Protein AF-A0A6J4YVB4-F1 (afdb_monomer_lite)

Foldseek 3Di:
DDDPVRVVVVVVVVVVVVLVVVLVVVLVVLLVVLVPDPDVVVSVVVSVLVNQVSVCVVVVHPKGKDFDADPVRHTPDMHIPDDDDPPVVVVVVVCVCLVPNPVVVCSVPVDDDDDPDPVPDPD

Secondary structure (DSSP, 8-state):
---HHHHHHHHHHHHHHHHHHHHHHHHHHHHHHHHTSS-HHHHHHHHHHHHHHHHHHHHT-S--EEEEE-TTS-EEEEEESSS---HHHHHHHHHHHHHTSHHHHHHHHT-----S-GGG---

Structure (mmCIF, N/CA/C/O backbone):
data_AF-A0A6J4YVB4-F1
#
_entry.id   AF-A0A6J4YVB4-F1
#
loop_
_atom_site.group_PDB
_atom_site.id
_atom_site.type_symbol
_atom_site.label_atom_id
_atom_site.label_alt_id
_atom_site.label_comp_id
_atom_site.label_asym_id
_atom_site.label_entity_id
_atom_site.label_seq_id
_atom_site.pdbx_PDB_ins_code
_atom_site.Cartn_x
_atom_site.Cartn_y
_atom_site.Cartn_z
_atom_site.occupancy
_atom_site.B_iso_or_equiv
_atom_site.auth_seq_id
_atom_site.auth_comp_id
_atom_site.auth_asym_id
_atom_site.auth_atom_id
_atom_site.pdbx_PDB_model_num
ATOM 1 N N . MET A 1 1 ? -33.296 8.369 24.896 1.00 70.50 1 MET A N 1
ATOM 2 C CA . MET A 1 1 ? -31.949 7.995 25.385 1.00 70.50 1 MET A CA 1
ATOM 3 C C . MET A 1 1 ? -31.417 6.953 24.414 1.00 70.50 1 MET A C 1
ATOM 5 O O . MET A 1 1 ? -32.160 6.015 24.157 1.00 70.50 1 MET A O 1
ATOM 9 N N . LYS A 1 2 ? -30.247 7.157 23.787 1.00 72.25 2 LYS A N 1
ATOM 10 C CA . LYS A 1 2 ? -29.725 6.206 22.785 1.00 72.25 2 LYS A CA 1
ATOM 11 C C . LYS A 1 2 ? -29.530 4.827 23.417 1.00 72.25 2 LYS A C 1
ATOM 13 O O . LYS A 1 2 ? -29.112 4.743 24.574 1.00 72.25 2 LYS A O 1
ATOM 18 N N . SER A 1 3 ? -29.835 3.765 22.678 1.00 87.56 3 SER A N 1
ATOM 19 C CA . SER A 1 3 ? -29.624 2.398 23.161 1.0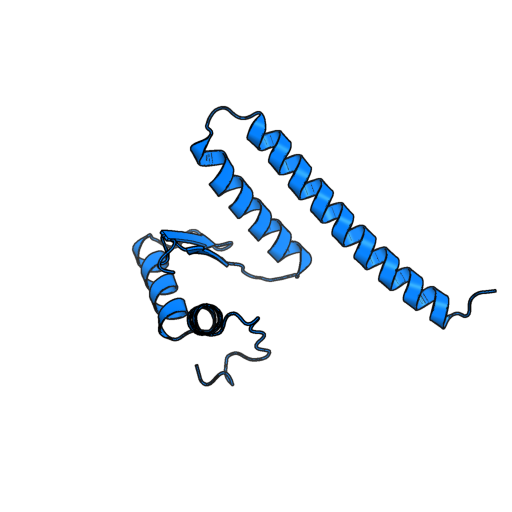0 87.56 3 SER A CA 1
ATOM 20 C C . SER A 1 3 ? -28.125 2.080 23.282 1.00 87.56 3 SER A C 1
ATOM 22 O O . SER A 1 3 ? -27.283 2.697 22.626 1.00 87.56 3 SER A O 1
ATOM 24 N N . SER A 1 4 ? -27.757 1.098 24.114 1.00 87.88 4 SER A N 1
ATOM 25 C CA . SER A 1 4 ? -26.352 0.673 24.262 1.00 87.88 4 SER A CA 1
ATOM 26 C C . SER A 1 4 ? -25.724 0.243 22.921 1.00 87.88 4 SER A C 1
ATOM 28 O O . SER A 1 4 ? -24.541 0.490 22.683 1.00 87.88 4 SER A O 1
ATOM 30 N N . GLY A 1 5 ? -26.524 -0.336 22.016 1.00 88.00 5 GLY A N 1
ATOM 31 C CA . GLY A 1 5 ? -26.101 -0.689 20.657 1.00 88.00 5 GLY A CA 1
ATOM 32 C C . GLY A 1 5 ? -25.831 0.534 19.777 1.00 88.00 5 GLY A C 1
ATOM 33 O O . GLY A 1 5 ? -24.780 0.611 19.143 1.00 88.00 5 GLY A O 1
ATOM 34 N N . GLU A 1 6 ? -26.719 1.531 19.799 1.00 90.12 6 GLU A N 1
ATOM 35 C CA . GLU A 1 6 ? -26.534 2.798 19.070 1.00 90.12 6 GLU A CA 1
ATOM 36 C C . GLU A 1 6 ? -25.296 3.565 19.545 1.00 90.12 6 GLU A C 1
ATOM 38 O O . GLU A 1 6 ? -24.555 4.117 18.734 1.00 90.12 6 GLU A O 1
ATOM 43 N N . LEU A 1 7 ? -25.040 3.571 20.856 1.00 91.06 7 LEU A N 1
ATOM 44 C CA . LEU A 1 7 ? -23.846 4.183 21.441 1.00 91.06 7 LEU A CA 1
ATOM 45 C C . LEU A 1 7 ? -22.561 3.487 20.976 1.00 91.06 7 LEU A C 1
ATOM 47 O O . LEU A 1 7 ? -21.592 4.164 20.639 1.00 91.06 7 LEU A O 1
ATOM 51 N N . LYS A 1 8 ? -22.544 2.149 20.909 1.00 91.88 8 LYS A N 1
ATOM 52 C CA . LYS A 1 8 ? -21.384 1.395 20.406 1.00 91.88 8 LYS A CA 1
ATOM 53 C C . LYS A 1 8 ? -21.103 1.687 18.934 1.00 91.88 8 LYS A C 1
ATOM 55 O O . LYS A 1 8 ? -19.951 1.939 18.590 1.00 91.88 8 LYS A O 1
ATOM 60 N N . HIS A 1 9 ? -22.129 1.687 18.085 1.00 91.00 9 HIS A N 1
ATOM 61 C CA . HIS A 1 9 ? -21.962 2.011 16.666 1.00 91.00 9 HIS A CA 1
ATOM 62 C C . HIS A 1 9 ? -21.436 3.429 16.461 1.00 91.00 9 HIS A C 1
ATOM 64 O O . HIS A 1 9 ? -20.505 3.630 15.682 1.00 91.00 9 HIS A O 1
ATOM 70 N N . GLU A 1 10 ? -21.974 4.391 17.209 1.00 92.81 10 GLU A N 1
ATOM 71 C CA . GLU A 1 10 ? -21.532 5.779 17.132 1.00 92.81 10 GLU A CA 1
ATOM 72 C C . GLU A 1 10 ? -20.078 5.946 17.591 1.00 92.81 10 GLU A C 1
ATOM 74 O O . GLU A 1 10 ? -19.300 6.633 16.934 1.00 92.81 10 GLU A O 1
ATOM 79 N N . ILE A 1 11 ? -19.668 5.266 18.666 1.00 94.69 11 ILE A N 1
ATOM 80 C CA . ILE A 1 11 ? -18.269 5.273 19.118 1.00 94.69 11 ILE A CA 1
ATOM 81 C C . ILE A 1 11 ? -17.345 4.689 18.044 1.00 94.69 11 ILE A C 1
ATOM 83 O O . ILE A 1 11 ? -16.277 5.247 17.798 1.00 94.69 11 ILE A O 1
ATOM 87 N N . THR A 1 12 ? -17.729 3.584 17.402 1.00 94.50 12 THR A N 1
ATOM 88 C CA . THR A 1 12 ? -16.930 2.983 16.325 1.00 94.50 12 THR A CA 1
ATOM 89 C C . THR A 1 12 ? -16.802 3.933 15.136 1.00 94.50 12 THR A C 1
ATOM 91 O O . THR A 1 12 ? -15.688 4.165 14.671 1.00 94.50 12 THR A O 1
ATOM 94 N N . ARG A 1 13 ? -17.907 4.552 14.702 1.00 94.56 13 ARG A N 1
ATOM 95 C CA . ARG A 1 13 ? -17.915 5.548 13.620 1.00 94.56 13 ARG A CA 1
ATOM 96 C C . ARG A 1 13 ? -16.994 6.726 13.936 1.00 94.56 13 ARG A C 1
ATOM 98 O O . ARG A 1 13 ? -16.111 7.044 13.144 1.00 94.56 13 ARG A O 1
ATOM 105 N N . LEU A 1 14 ? -17.141 7.319 15.122 1.00 95.31 14 LEU A N 1
ATOM 106 C CA . LEU A 1 14 ? -16.323 8.451 15.563 1.00 95.31 14 LEU A CA 1
ATOM 107 C C . LEU A 1 14 ? -14.839 8.089 15.678 1.00 95.31 14 LEU A C 1
ATOM 109 O O . LEU A 1 14 ? -13.981 8.917 15.380 1.00 95.31 14 LEU A O 1
ATOM 113 N N . LYS A 1 15 ? -14.508 6.857 16.087 1.00 92.81 15 LYS A N 1
ATOM 114 C CA . LYS A 1 15 ? -13.119 6.375 16.100 1.00 92.81 15 LYS A CA 1
ATOM 115 C C . LYS A 1 15 ? -12.535 6.300 14.691 1.00 92.81 15 LYS A C 1
ATOM 117 O O . LYS A 1 15 ? -11.418 6.770 14.495 1.00 92.81 15 LYS A O 1
ATOM 122 N N . SER A 1 16 ? -13.279 5.761 13.727 1.00 90.19 16 SER A N 1
ATOM 123 C CA . SER A 1 16 ? -12.848 5.701 12.326 1.00 90.19 16 SER A CA 1
ATOM 124 C C . SER A 1 16 ? -12.684 7.094 11.714 1.00 90.19 16 SER A C 1
ATOM 126 O O . SER A 1 16 ? -11.671 7.362 11.074 1.00 90.19 16 SER A O 1
ATOM 128 N N . GLU A 1 17 ? -13.625 8.009 11.963 1.00 93.44 17 GLU A N 1
ATOM 129 C CA . GLU A 1 17 ? -13.541 9.401 11.496 1.00 93.44 17 GLU A CA 1
ATOM 130 C C . GLU A 1 17 ? -12.352 10.138 12.114 1.00 93.44 17 GLU A C 1
ATOM 132 O O . GLU A 1 17 ? -11.592 10.801 11.409 1.00 93.44 17 GLU A O 1
ATOM 137 N N . LYS A 1 18 ? -12.136 9.973 13.425 1.00 94.12 18 LYS A N 1
ATOM 138 C CA . LYS A 1 18 ? -10.975 10.541 14.113 1.00 94.12 18 LYS A CA 1
ATOM 139 C C . LYS A 1 18 ? -9.668 10.005 13.532 1.00 94.12 18 LYS A C 1
ATOM 141 O O . LYS A 1 18 ? -8.761 10.798 13.297 1.00 94.12 18 LYS A O 1
ATOM 146 N N . ALA A 1 19 ? -9.574 8.698 13.287 1.00 90.25 19 ALA A N 1
ATOM 147 C CA . ALA A 1 19 ? -8.394 8.099 12.674 1.00 90.25 19 ALA A CA 1
ATOM 148 C C . ALA A 1 19 ? -8.135 8.704 11.285 1.00 90.25 19 ALA A C 1
ATOM 150 O O . ALA A 1 19 ? -7.027 9.161 11.020 1.00 90.25 19 ALA A O 1
ATOM 151 N N . ALA A 1 20 ? -9.161 8.816 10.437 1.00 86.81 20 ALA A N 1
ATOM 152 C CA . ALA A 1 20 ? -9.033 9.429 9.115 1.00 86.81 20 ALA A CA 1
ATOM 153 C C . ALA A 1 20 ? -8.560 10.896 9.182 1.00 86.81 20 ALA A C 1
ATOM 155 O O . ALA A 1 20 ? -7.647 11.284 8.453 1.00 86.81 20 ALA A O 1
ATOM 156 N N . LEU A 1 21 ? -9.115 11.697 10.099 1.00 92.12 21 LEU A N 1
ATOM 157 C CA . LEU A 1 21 ? -8.697 13.090 10.310 1.00 92.12 21 LEU A CA 1
ATOM 158 C C . LEU A 1 21 ? -7.251 13.199 10.812 1.00 92.12 21 LEU A C 1
ATOM 160 O O . LEU A 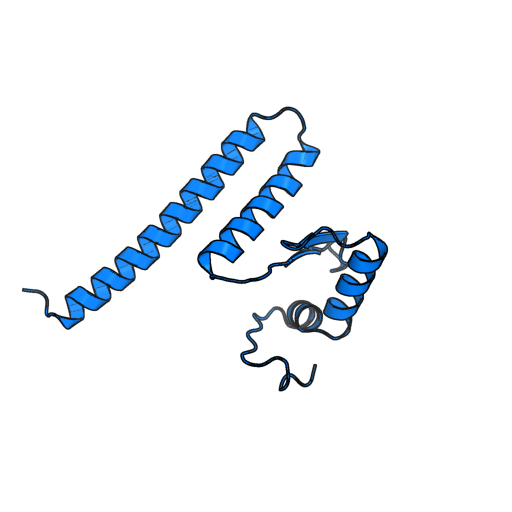1 21 ? -6.504 14.069 10.368 1.00 92.12 21 LEU A O 1
ATOM 164 N N . GLN A 1 22 ? -6.828 12.309 11.711 1.00 91.56 22 GLN A N 1
ATOM 165 C CA . GLN A 1 22 ? -5.445 12.272 12.196 1.00 91.56 22 GLN A CA 1
ATOM 166 C C . GLN A 1 22 ? -4.463 11.957 11.064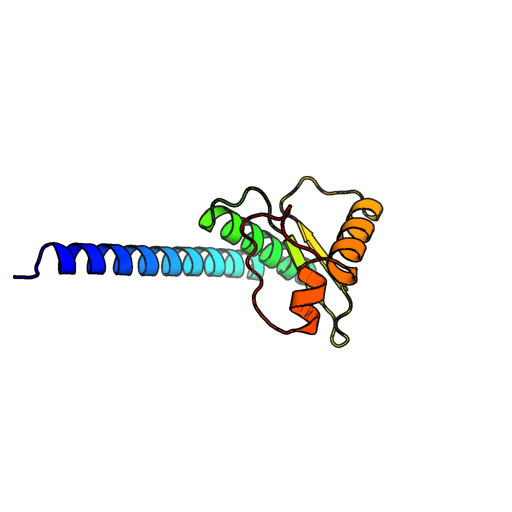 1.00 91.56 22 GLN A C 1
ATOM 168 O O . GLN A 1 22 ? -3.405 12.579 10.972 1.00 91.56 22 GLN A O 1
ATOM 173 N N . VAL A 1 23 ? -4.825 11.040 10.167 1.00 86.19 23 VAL A N 1
ATOM 174 C CA . VAL A 1 23 ? -4.033 10.725 8.971 1.00 86.19 23 VAL A CA 1
ATOM 175 C C . VAL A 1 23 ? -3.959 11.925 8.039 1.00 86.19 23 VAL A C 1
ATOM 177 O O . VAL A 1 23 ? -2.872 12.280 7.586 1.00 86.19 23 VAL A O 1
ATOM 180 N N . GLN A 1 24 ? -5.088 12.596 7.810 1.00 84.50 24 GLN A N 1
ATOM 181 C CA . GLN A 1 24 ? -5.135 13.804 6.994 1.00 84.50 24 GLN A CA 1
ATOM 182 C C . GLN A 1 24 ? -4.232 14.914 7.560 1.00 84.50 24 GLN A C 1
ATOM 184 O O . GLN A 1 24 ? -3.478 15.519 6.798 1.00 84.50 24 GLN A O 1
ATOM 189 N N . SER A 1 25 ? -4.247 15.140 8.882 1.00 89.19 25 SER A N 1
ATOM 190 C CA . SER A 1 25 ? -3.360 16.114 9.543 1.00 89.19 25 SER A CA 1
ATOM 191 C C . SER A 1 25 ? -1.891 15.763 9.327 1.00 89.19 25 SER A C 1
ATOM 193 O O . SER A 1 25 ? -1.121 16.603 8.869 1.00 89.19 25 SER A O 1
ATOM 195 N N . ARG A 1 26 ? -1.513 14.497 9.554 1.00 85.56 26 ARG A N 1
ATOM 196 C CA . ARG A 1 26 ? -0.132 14.026 9.359 1.00 85.56 26 ARG A CA 1
ATOM 197 C C . ARG A 1 26 ? 0.335 14.224 7.915 1.00 85.56 26 ARG A C 1
ATOM 199 O O . ARG A 1 26 ? 1.454 14.678 7.690 1.00 85.56 26 ARG A O 1
ATOM 206 N N . LEU A 1 27 ? -0.501 13.899 6.928 1.00 81.69 27 LEU A N 1
ATOM 207 C CA . LEU A 1 27 ? -0.172 14.095 5.511 1.00 81.69 27 LEU A CA 1
ATOM 208 C C . LEU A 1 27 ? 0.007 15.580 5.165 1.00 81.69 27 LEU A C 1
ATOM 210 O O . LEU A 1 27 ? 0.962 15.930 4.468 1.00 81.69 27 LEU A O 1
ATOM 214 N N . LEU A 1 28 ? -0.863 16.451 5.682 1.00 81.75 28 LEU A N 1
ATOM 215 C CA . LEU A 1 28 ? -0.772 17.895 5.471 1.00 81.75 28 LEU A CA 1
ATOM 216 C C . LEU A 1 28 ? 0.481 18.493 6.122 1.00 81.75 28 LEU A C 1
ATOM 218 O O . LEU A 1 28 ? 1.190 19.269 5.485 1.00 81.75 28 LEU A O 1
ATOM 222 N N . GLU A 1 29 ? 0.783 18.117 7.363 1.00 83.75 29 GLU A N 1
ATOM 223 C CA . GLU A 1 29 ? 1.994 18.544 8.074 1.00 83.75 29 GLU A CA 1
ATOM 224 C C . GLU A 1 29 ? 3.255 18.156 7.300 1.00 83.75 29 GLU A C 1
ATOM 226 O O . GLU A 1 29 ? 4.140 18.988 7.086 1.00 83.75 29 GLU A O 1
ATOM 231 N N . ASN A 1 30 ? 3.309 16.915 6.808 1.00 80.19 30 ASN A N 1
ATOM 232 C CA . ASN A 1 30 ? 4.402 16.456 5.962 1.00 80.19 30 ASN A CA 1
ATOM 233 C C . ASN A 1 30 ? 4.509 17.312 4.698 1.00 80.19 30 ASN A C 1
ATOM 235 O O . ASN A 1 30 ? 5.584 17.831 4.408 1.00 80.19 30 ASN A O 1
ATOM 239 N N . PHE A 1 31 ? 3.402 17.530 3.984 1.00 77.62 31 PHE A N 1
ATOM 240 C CA . PHE A 1 31 ? 3.371 18.387 2.798 1.00 77.62 31 PHE A CA 1
ATOM 241 C C . PHE A 1 31 ? 3.898 19.802 3.069 1.00 77.62 31 PHE A C 1
ATOM 243 O O . PHE A 1 31 ? 4.747 20.288 2.321 1.00 77.62 31 PHE A O 1
ATOM 250 N N . VAL A 1 32 ? 3.465 20.443 4.158 1.00 80.12 32 VAL A N 1
ATOM 251 C CA . VAL A 1 32 ? 3.933 21.783 4.549 1.00 80.12 32 VAL A CA 1
ATOM 252 C C . VAL A 1 32 ? 5.434 21.784 4.841 1.00 80.12 32 VAL A C 1
ATOM 254 O O . VAL A 1 32 ? 6.145 22.681 4.382 1.00 80.12 32 VAL A O 1
ATOM 257 N N . ASN A 1 33 ? 5.935 20.780 5.564 1.00 76.75 33 ASN A N 1
ATOM 258 C CA . ASN A 1 33 ? 7.364 20.643 5.850 1.00 76.75 33 ASN A CA 1
ATOM 259 C C . ASN A 1 33 ? 8.183 20.473 4.564 1.00 76.75 33 ASN A C 1
ATOM 261 O O . ASN A 1 33 ? 9.230 21.101 4.410 1.00 76.75 33 ASN A O 1
ATOM 265 N N . PHE A 1 34 ? 7.686 19.686 3.609 1.00 70.50 34 PHE A N 1
ATOM 266 C CA . PHE A 1 34 ? 8.368 19.479 2.337 1.00 70.50 34 PHE A CA 1
ATOM 267 C C . PHE A 1 34 ? 8.340 20.705 1.423 1.00 70.50 34 PHE A C 1
ATOM 269 O O . PHE A 1 34 ? 9.374 21.048 0.848 1.00 70.50 34 PHE A O 1
ATOM 276 N N . ALA A 1 35 ? 7.209 21.409 1.332 1.00 68.44 35 ALA A N 1
ATOM 277 C CA . ALA A 1 35 ? 7.078 22.635 0.541 1.00 68.44 35 ALA A CA 1
ATOM 278 C C . ALA A 1 35 ? 8.037 23.748 1.002 1.00 68.44 35 ALA A C 1
ATOM 280 O O . ALA A 1 35 ? 8.419 24.608 0.211 1.00 68.44 35 ALA A O 1
ATOM 281 N N . ARG A 1 36 ? 8.445 23.720 2.277 1.00 71.81 36 ARG A N 1
ATOM 282 C CA . ARG A 1 36 ? 9.411 24.656 2.870 1.00 71.81 36 ARG A CA 1
ATOM 283 C C . ARG A 1 36 ? 10.876 24.231 2.693 1.00 71.81 36 ARG A C 1
ATOM 285 O O . ARG A 1 36 ? 11.760 25.007 3.045 1.00 71.81 36 ARG A O 1
ATOM 292 N N . SER A 1 37 ? 11.154 23.035 2.165 1.00 66.38 37 SER A N 1
ATOM 293 C CA . SER A 1 37 ? 12.521 22.522 1.999 1.00 66.38 37 SER A CA 1
ATOM 294 C C . SER A 1 37 ? 13.139 22.897 0.635 1.00 66.38 37 SER A C 1
ATOM 296 O O . SER A 1 37 ? 12.455 22.843 -0.391 1.00 66.38 37 SER A O 1
ATOM 298 N N . PRO A 1 38 ? 14.431 23.273 0.574 1.00 57.84 38 PRO A N 1
ATOM 299 C CA . PRO A 1 38 ? 15.119 23.530 -0.689 1.00 57.84 38 PRO A CA 1
ATOM 300 C C . PRO A 1 38 ? 15.457 22.205 -1.399 1.00 57.84 38 PRO A C 1
ATOM 302 O O . PRO A 1 38 ? 16.339 21.469 -0.96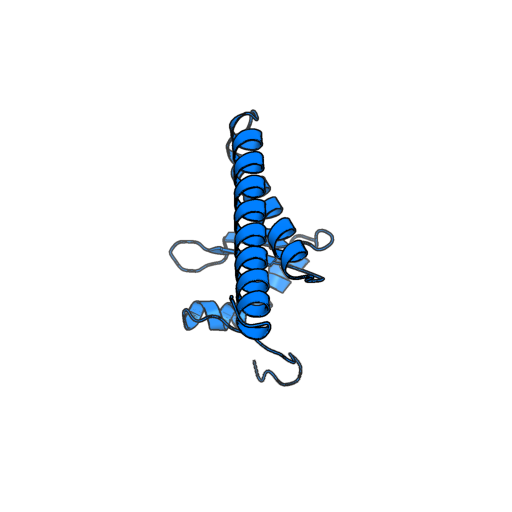8 1.00 57.84 38 PRO A O 1
ATOM 305 N N . GLY A 1 39 ? 14.741 21.895 -2.488 1.00 63.47 39 GLY A N 1
ATOM 306 C CA . GLY A 1 39 ? 14.981 20.715 -3.336 1.00 63.47 39 GLY A CA 1
ATOM 307 C C . GLY A 1 39 ? 13.693 20.054 -3.838 1.00 63.47 39 GLY A C 1
ATOM 308 O O . GLY A 1 39 ? 13.259 19.045 -3.294 1.00 63.47 39 GLY A O 1
ATOM 309 N N . LYS A 1 40 ? 13.081 20.613 -4.894 1.00 58.62 40 LYS A N 1
ATOM 310 C CA . LYS A 1 40 ? 11.746 20.220 -5.401 1.00 58.62 40 LYS A CA 1
ATOM 311 C C . LYS A 1 40 ? 11.629 18.753 -5.839 1.00 58.62 40 LYS A C 1
ATOM 313 O O . LYS A 1 40 ? 10.563 18.169 -5.693 1.00 58.62 40 LYS A O 1
ATOM 318 N N . GLU A 1 41 ? 12.705 18.158 -6.347 1.00 58.75 41 GLU A N 1
ATOM 319 C CA . GLU A 1 41 ? 12.689 16.792 -6.890 1.00 58.75 41 GLU A CA 1
ATOM 320 C C . GLU A 1 41 ? 12.687 15.719 -5.785 1.00 58.75 41 GLU A C 1
ATOM 322 O O . GLU A 1 41 ? 12.045 14.684 -5.919 1.00 58.75 41 GLU A O 1
ATOM 327 N N . GLN A 1 42 ? 13.290 16.005 -4.623 1.00 66.38 42 GLN A N 1
ATOM 328 C CA . GLN A 1 42 ? 13.299 15.079 -3.481 1.00 66.38 42 GLN A CA 1
ATOM 329 C C . GLN A 1 42 ? 12.014 15.138 -2.637 1.00 66.38 42 GLN A C 1
ATOM 331 O O . GLN A 1 42 ? 11.776 14.255 -1.813 1.00 66.38 42 GLN A O 1
ATOM 336 N N . VAL A 1 43 ? 11.179 16.167 -2.819 1.00 74.50 43 VAL A N 1
ATOM 337 C CA . VAL A 1 43 ? 9.939 16.356 -2.050 1.00 74.50 43 VAL A CA 1
ATOM 338 C C . VAL A 1 43 ? 8.925 15.251 -2.338 1.00 74.50 43 VAL A C 1
ATOM 340 O O . VAL A 1 43 ? 8.378 14.678 -1.397 1.00 74.50 43 VAL A O 1
ATOM 343 N N . LEU A 1 44 ? 8.692 14.922 -3.613 1.00 76.06 44 LEU A N 1
ATOM 344 C CA . LEU A 1 44 ? 7.693 13.922 -3.997 1.00 76.06 44 LEU A CA 1
ATOM 345 C C . LEU A 1 44 ? 8.064 12.531 -3.476 1.00 76.06 44 LEU A C 1
ATOM 347 O O . LEU A 1 44 ? 7.251 11.885 -2.821 1.00 76.06 44 LEU A O 1
ATOM 351 N N . THR A 1 45 ? 9.303 12.091 -3.697 1.00 77.62 45 THR A N 1
ATOM 352 C CA . THR A 1 45 ? 9.772 10.781 -3.229 1.00 77.62 45 THR A CA 1
ATOM 353 C C . THR A 1 45 ? 9.649 10.655 -1.712 1.00 77.62 45 THR A C 1
ATOM 355 O O . THR A 1 45 ? 9.131 9.656 -1.216 1.00 77.62 45 THR A O 1
ATOM 358 N N . ARG A 1 46 ? 10.039 11.691 -0.954 1.00 79.19 46 ARG A N 1
ATOM 359 C CA . ARG A 1 46 ? 9.918 11.680 0.512 1.00 79.19 46 ARG A CA 1
ATOM 360 C C . ARG A 1 46 ? 8.460 11.720 0.988 1.00 79.19 46 ARG A C 1
ATOM 362 O O . ARG A 1 46 ? 8.134 11.078 1.984 1.00 79.19 46 ARG A O 1
ATOM 369 N N . LEU A 1 47 ? 7.576 12.427 0.282 1.00 83.25 47 LEU A N 1
ATOM 370 C CA . LEU A 1 47 ? 6.134 12.424 0.554 1.00 83.25 47 LEU A CA 1
ATOM 371 C C . LEU A 1 47 ? 5.518 11.039 0.361 1.00 83.25 47 LEU A C 1
ATOM 373 O O . LEU A 1 47 ? 4.761 10.573 1.214 1.00 83.25 47 LEU A O 1
ATOM 377 N N . LEU A 1 48 ? 5.849 10.379 -0.745 1.00 86.25 48 LEU A N 1
ATOM 378 C CA . LEU A 1 48 ? 5.347 9.047 -1.064 1.00 86.25 48 LEU A CA 1
ATOM 379 C C . LEU A 1 48 ? 5.885 7.997 -0.084 1.00 86.25 48 LEU A C 1
ATOM 381 O O . LEU A 1 48 ? 5.107 7.190 0.422 1.00 86.25 48 LEU A O 1
ATOM 385 N N . GLN A 1 49 ? 7.171 8.079 0.273 1.00 86.38 49 GLN A N 1
ATOM 386 C CA . GLN A 1 49 ? 7.771 7.286 1.350 1.00 86.38 49 GLN A CA 1
ATOM 387 C C . GLN A 1 49 ? 6.989 7.458 2.653 1.00 86.38 49 GLN A C 1
ATOM 389 O O . GLN A 1 49 ? 6.553 6.477 3.256 1.00 86.38 49 GLN A O 1
ATOM 394 N N . LYS A 1 50 ? 6.739 8.706 3.067 1.00 86.62 50 LYS A N 1
ATOM 395 C CA . LYS A 1 50 ? 6.054 8.964 4.332 1.00 86.62 50 LYS A CA 1
ATOM 396 C C . LYS A 1 50 ? 4.599 8.504 4.322 1.00 86.62 50 LYS A C 1
ATOM 398 O O . LYS A 1 50 ? 4.093 8.018 5.330 1.00 86.62 50 LYS A O 1
ATOM 403 N N . THR A 1 51 ? 3.935 8.634 3.179 1.00 87.88 51 THR A N 1
ATOM 404 C CA . THR A 1 51 ? 2.572 8.137 2.971 1.00 87.88 51 THR A CA 1
ATOM 405 C C . THR A 1 51 ? 2.518 6.619 3.119 1.00 87.88 51 THR A C 1
ATOM 407 O O . THR A 1 51 ? 1.625 6.104 3.793 1.00 87.88 51 THR A O 1
ATOM 410 N N . LEU A 1 52 ? 3.488 5.902 2.545 1.00 90.94 52 LEU A N 1
ATOM 411 C CA . LEU A 1 52 ? 3.586 4.451 2.669 1.00 90.94 52 LEU A CA 1
ATOM 412 C C . LEU A 1 52 ? 3.843 4.016 4.122 1.00 90.94 52 LEU A C 1
ATOM 414 O O . LEU A 1 52 ? 3.179 3.100 4.599 1.00 90.94 52 LEU A O 1
ATOM 418 N N . GLU A 1 53 ? 4.740 4.700 4.839 1.00 88.81 53 GLU A N 1
ATOM 419 C CA . GLU A 1 53 ? 5.006 4.445 6.265 1.00 88.81 53 GLU A CA 1
ATOM 420 C C . GLU A 1 53 ? 3.752 4.617 7.129 1.00 88.81 53 GLU A C 1
ATOM 422 O O . GLU A 1 53 ? 3.417 3.735 7.915 1.00 88.81 53 GLU A O 1
ATOM 427 N N . ILE A 1 54 ? 3.036 5.735 6.958 1.00 89.62 54 ILE A N 1
ATOM 428 C CA . ILE A 1 54 ? 1.792 6.007 7.690 1.00 89.62 54 ILE A CA 1
ATOM 429 C C . ILE A 1 54 ? 0.738 4.948 7.358 1.00 89.62 54 ILE A C 1
ATOM 431 O O . ILE A 1 54 ? 0.041 4.474 8.249 1.00 89.62 54 ILE A O 1
ATOM 435 N N . SER A 1 55 ? 0.624 4.559 6.086 1.00 89.94 55 SER A N 1
ATOM 436 C CA . SER A 1 55 ? -0.338 3.539 5.660 1.00 89.94 55 SER A CA 1
ATOM 437 C C . SER A 1 55 ? -0.053 2.195 6.329 1.00 89.94 55 SER A C 1
ATOM 439 O O . SER A 1 55 ? -0.975 1.588 6.862 1.00 89.94 55 SER A O 1
ATOM 441 N N . ALA A 1 56 ? 1.215 1.773 6.365 1.00 90.56 56 ALA A N 1
ATOM 442 C CA . ALA A 1 56 ? 1.622 0.536 7.025 1.00 90.56 56 ALA A CA 1
ATOM 443 C C . ALA A 1 56 ? 1.296 0.559 8.528 1.00 90.56 56 ALA A C 1
ATOM 445 O O . ALA A 1 56 ? 0.682 -0.385 9.022 1.00 90.56 56 ALA A O 1
ATOM 446 N N . GLU A 1 57 ? 1.613 1.662 9.218 1.00 90.00 57 GLU A N 1
ATOM 447 C CA . GLU A 1 57 ? 1.324 1.875 10.646 1.00 90.00 57 GLU A CA 1
ATOM 448 C C . GLU A 1 57 ? -0.177 1.765 10.962 1.00 90.00 57 GLU A C 1
ATOM 450 O O . GLU A 1 57 ? -0.567 1.104 11.918 1.00 90.00 57 GLU A O 1
ATOM 455 N N . LEU A 1 58 ? -1.040 2.374 10.143 1.00 89.62 58 LEU A N 1
ATOM 456 C CA . LEU A 1 58 ? -2.495 2.341 10.350 1.00 89.62 58 LEU A CA 1
ATOM 457 C C . LEU A 1 58 ? -3.104 0.956 10.146 1.00 89.62 58 LEU A C 1
ATOM 459 O O . LEU A 1 58 ? -4.140 0.647 10.733 1.00 89.62 58 LEU A O 1
ATOM 463 N N . THR A 1 59 ? -2.502 0.162 9.263 1.00 89.44 59 THR A N 1
ATOM 464 C CA . THR A 1 59 ? -2.953 -1.197 8.949 1.00 89.44 59 THR A CA 1
ATOM 465 C C . THR A 1 59 ? -2.292 -2.267 9.810 1.00 89.44 59 THR A C 1
ATOM 467 O O . THR A 1 59 ? -2.635 -3.434 9.652 1.00 89.44 59 THR A O 1
ATOM 470 N N . ASP A 1 60 ? -1.350 -1.885 10.678 1.00 91.38 60 ASP A N 1
ATOM 471 C CA . ASP A 1 60 ? -0.481 -2.808 11.420 1.00 91.38 60 ASP A CA 1
ATOM 472 C C . ASP A 1 60 ? 0.247 -3.802 10.490 1.00 91.38 60 ASP A C 1
ATOM 474 O O . ASP A 1 60 ? 0.420 -4.982 10.785 1.00 91.38 60 ASP A O 1
ATOM 478 N N . ALA A 1 61 ? 0.620 -3.333 9.294 1.00 91.25 61 ALA A N 1
ATOM 479 C CA . ALA A 1 61 ? 1.254 -4.164 8.283 1.00 91.25 61 ALA A CA 1
ATOM 480 C C . ALA A 1 61 ? 2.767 -4.219 8.502 1.00 91.25 61 ALA A C 1
ATOM 482 O O . ALA A 1 61 ? 3.438 -3.186 8.510 1.00 91.25 61 ALA A O 1
ATOM 483 N N . ASP A 1 62 ? 3.323 -5.433 8.542 1.00 88.88 62 ASP A N 1
ATOM 484 C CA . ASP A 1 62 ? 4.770 -5.650 8.666 1.00 88.88 62 ASP A CA 1
ATOM 485 C C . ASP A 1 62 ? 5.572 -4.959 7.551 1.00 88.88 62 ASP A C 1
ATOM 487 O O . ASP A 1 62 ? 6.720 -4.546 7.739 1.00 88.88 62 ASP A O 1
ATOM 491 N N . LYS A 1 63 ? 5.012 -4.924 6.332 1.00 87.56 63 LYS A N 1
ATOM 492 C CA . LYS A 1 63 ? 5.692 -4.461 5.115 1.00 87.56 63 LYS A CA 1
ATOM 493 C C . LYS A 1 63 ? 4.708 -3.790 4.163 1.00 87.56 63 LYS A C 1
ATOM 495 O O . LYS A 1 63 ? 3.582 -4.245 3.999 1.00 87.56 63 LYS A O 1
ATOM 500 N N . GLY A 1 64 ? 5.190 -2.772 3.458 1.00 88.12 64 GLY A N 1
ATOM 501 C CA . GLY A 1 64 ? 4.473 -2.057 2.413 1.00 88.12 64 GLY A CA 1
ATOM 502 C C . GLY A 1 64 ? 5.343 -1.832 1.178 1.00 88.12 64 GLY A C 1
ATOM 503 O O . GLY A 1 64 ? 6.578 -1.810 1.246 1.00 88.12 64 GLY A O 1
ATOM 504 N N . SER A 1 65 ? 4.681 -1.666 0.038 1.00 88.50 65 SER A N 1
ATOM 505 C CA . SER A 1 65 ? 5.298 -1.293 -1.233 1.00 88.50 65 SER A CA 1
ATOM 506 C C . SER A 1 65 ? 4.402 -0.332 -2.002 1.00 88.50 65 SER A C 1
ATOM 508 O O . SER A 1 65 ? 3.191 -0.538 -2.051 1.00 88.50 65 SER A O 1
ATOM 510 N N . LEU A 1 66 ? 5.002 0.662 -2.646 1.00 89.19 66 LEU A N 1
ATOM 511 C CA . LEU A 1 66 ? 4.348 1.584 -3.565 1.00 89.19 66 LEU A CA 1
ATOM 512 C C . LEU A 1 66 ? 5.126 1.599 -4.882 1.00 89.19 66 LEU A C 1
ATOM 514 O O . LEU A 1 66 ? 6.346 1.727 -4.871 1.00 89.19 66 LEU A O 1
ATOM 518 N N . PHE A 1 67 ? 4.426 1.482 -6.007 1.00 87.31 67 PHE A N 1
ATOM 519 C CA . PHE A 1 67 ? 5.032 1.474 -7.339 1.00 87.31 67 PHE A CA 1
ATOM 520 C C . PHE A 1 67 ? 4.481 2.623 -8.172 1.00 87.31 67 PHE A C 1
ATOM 522 O O . PHE A 1 67 ? 3.273 2.866 -8.171 1.00 87.31 67 PHE A O 1
ATOM 529 N N . LEU A 1 68 ? 5.371 3.315 -8.877 1.00 85.25 68 LEU A N 1
ATOM 530 C CA . LEU A 1 68 ? 5.017 4.371 -9.812 1.00 85.25 68 LEU A CA 1
ATOM 531 C C . LEU A 1 68 ? 4.983 3.781 -11.219 1.00 85.25 68 LEU A C 1
ATOM 533 O O . LEU A 1 68 ? 5.876 3.025 -11.601 1.00 85.25 68 LEU A O 1
ATOM 537 N N . LEU A 1 69 ? 3.932 4.109 -11.964 1.00 84.56 69 LEU A N 1
ATOM 538 C CA . LEU A 1 69 ? 3.730 3.660 -13.337 1.00 84.56 69 LEU A CA 1
ATOM 539 C C . LEU A 1 69 ? 3.773 4.861 -14.286 1.00 84.56 69 LEU A C 1
ATOM 541 O O . LEU A 1 69 ? 3.292 5.940 -13.934 1.00 84.56 69 LEU A O 1
ATOM 545 N N . ASP A 1 70 ? 4.325 4.675 -15.484 1.00 82.62 70 ASP A N 1
ATOM 546 C CA . ASP A 1 70 ? 4.170 5.637 -16.577 1.00 82.62 70 ASP A CA 1
ATOM 547 C C . ASP A 1 70 ? 2.782 5.536 -17.238 1.00 82.62 70 ASP A C 1
ATOM 549 O O . ASP A 1 70 ? 1.938 4.711 -16.878 1.00 82.62 70 ASP A O 1
ATOM 553 N N . SER A 1 71 ? 2.546 6.374 -18.250 1.00 83.31 71 SER A N 1
ATOM 554 C CA . SER A 1 71 ? 1.303 6.377 -19.029 1.00 83.31 71 SER A CA 1
ATOM 555 C C . SER A 1 71 ? 1.033 5.071 -19.783 1.00 83.31 71 SER A C 1
ATOM 557 O O . SER A 1 71 ? -0.107 4.821 -20.161 1.00 83.31 71 SER A O 1
ATOM 559 N N . ASN A 1 72 ? 2.058 4.250 -20.011 1.00 83.56 72 ASN A N 1
ATOM 560 C CA . ASN A 1 72 ? 1.952 2.952 -20.674 1.00 83.56 72 ASN A CA 1
ATOM 561 C C . ASN A 1 72 ? 1.776 1.803 -19.661 1.00 83.56 72 ASN A C 1
ATOM 563 O O . ASN A 1 72 ? 1.694 0.639 -20.054 1.00 83.56 72 ASN A O 1
ATOM 567 N N . GLY A 1 73 ? 1.722 2.109 -18.359 1.00 77.38 73 GLY A N 1
ATOM 568 C CA . GLY A 1 73 ? 1.600 1.126 -17.287 1.00 77.38 73 GLY A CA 1
ATOM 569 C C . GLY A 1 73 ? 2.903 0.385 -16.971 1.00 77.38 73 GLY A C 1
ATOM 570 O O . GLY A 1 73 ? 2.852 -0.655 -16.303 1.00 77.38 73 GLY A O 1
ATOM 571 N N . ALA A 1 74 ? 4.051 0.873 -17.448 1.00 83.12 74 ALA A N 1
ATOM 572 C CA . ALA A 1 74 ? 5.367 0.348 -17.100 1.00 83.12 74 ALA A CA 1
ATOM 573 C C . ALA A 1 74 ? 5.830 0.920 -15.755 1.00 83.12 74 ALA A C 1
ATOM 575 O O . ALA A 1 74 ? 5.600 2.090 -15.460 1.00 83.12 74 ALA A O 1
ATOM 576 N N . VAL A 1 75 ? 6.484 0.096 -14.931 1.00 83.81 75 VAL A N 1
ATOM 577 C CA . VAL A 1 75 ? 6.991 0.531 -13.622 1.00 83.81 75 VAL A CA 1
ATOM 578 C C . VAL A 1 75 ? 8.208 1.425 -13.819 1.00 83.81 75 VAL A C 1
ATOM 580 O O . VAL A 1 75 ? 9.210 0.987 -14.381 1.00 83.81 75 VAL A O 1
ATOM 583 N N . THR A 1 76 ? 8.123 2.662 -13.341 1.00 81.88 76 THR A N 1
ATOM 584 C CA . THR A 1 76 ? 9.200 3.657 -13.427 1.00 81.88 76 THR A CA 1
ATOM 585 C C . THR A 1 76 ? 10.003 3.762 -12.140 1.00 81.88 76 THR A C 1
ATOM 587 O O . THR A 1 76 ? 11.190 4.072 -12.197 1.00 81.88 76 THR A O 1
ATOM 590 N N . ASP A 1 77 ? 9.383 3.483 -10.990 1.00 78.81 77 ASP A N 1
ATOM 591 C CA . ASP A 1 77 ? 10.040 3.515 -9.682 1.00 78.81 77 ASP A CA 1
ATOM 592 C C . ASP A 1 77 ? 9.272 2.671 -8.640 1.00 78.81 77 ASP A C 1
ATOM 594 O O . ASP A 1 77 ? 8.108 2.303 -8.834 1.00 78.81 77 ASP A O 1
ATOM 598 N N . GLY A 1 78 ? 9.925 2.349 -7.522 1.00 82.62 78 GLY A N 1
ATOM 599 C CA . GLY A 1 78 ? 9.373 1.556 -6.430 1.00 82.62 78 GLY A CA 1
ATOM 600 C C . GLY A 1 78 ? 9.919 1.964 -5.063 1.00 82.62 78 GLY A C 1
ATOM 601 O O . GLY A 1 78 ? 11.130 2.024 -4.850 1.00 82.62 78 GLY A O 1
ATOM 602 N N . ILE A 1 79 ? 9.003 2.171 -4.120 1.00 84.19 79 ILE A N 1
ATOM 603 C CA . ILE A 1 79 ? 9.257 2.541 -2.728 1.00 84.19 79 ILE A CA 1
ATOM 604 C C . ILE A 1 79 ? 8.843 1.374 -1.830 1.00 84.19 79 ILE A C 1
ATOM 606 O O . ILE A 1 79 ? 7.736 0.852 -1.956 1.00 84.19 79 ILE A O 1
ATOM 610 N N . LEU A 1 80 ? 9.719 0.946 -0.920 1.00 83.44 80 LEU A N 1
ATOM 611 C CA . LEU A 1 80 ? 9.510 -0.219 -0.056 1.00 83.44 80 LEU A CA 1
ATOM 612 C C . LEU A 1 80 ? 9.765 0.165 1.407 1.00 83.44 80 LEU A C 1
ATOM 614 O O . LEU A 1 80 ? 10.702 0.901 1.690 1.00 83.44 80 LEU A O 1
ATOM 618 N N . THR A 1 81 ? 8.986 -0.370 2.353 1.00 78.69 81 THR A N 1
ATOM 619 C CA . THR A 1 81 ? 9.213 -0.123 3.797 1.00 78.69 81 THR A CA 1
ATOM 620 C C . THR A 1 81 ? 10.283 -1.030 4.427 1.00 78.69 81 THR A C 1
ATOM 622 O O . THR A 1 81 ? 10.510 -0.976 5.632 1.00 78.69 81 THR A O 1
ATOM 625 N N . ARG A 1 82 ? 10.918 -1.910 3.640 1.00 69.00 82 ARG A N 1
ATOM 626 C CA . ARG A 1 82 ? 11.949 -2.869 4.089 1.00 69.00 82 ARG A CA 1
ATOM 627 C C . ARG A 1 82 ? 13.343 -2.241 3.953 1.00 69.00 82 ARG A C 1
ATOM 629 O O . ARG A 1 82 ? 13.488 -1.273 3.216 1.00 69.00 82 ARG A O 1
ATOM 636 N N . VAL A 1 83 ? 14.362 -2.850 4.575 1.00 59.91 83 VAL A N 1
ATOM 637 C CA . VAL A 1 83 ? 15.786 -2.553 4.293 1.00 59.91 83 VAL A CA 1
ATOM 638 C C . VAL A 1 83 ? 15.995 -2.481 2.784 1.00 59.91 83 VAL A C 1
ATOM 640 O O . VAL A 1 83 ? 15.536 -3.386 2.083 1.00 59.91 83 VAL A O 1
ATOM 643 N N . ASP A 1 84 ? 16.649 -1.412 2.324 1.00 61.12 84 ASP A N 1
ATOM 644 C CA . ASP A 1 84 ? 16.816 -1.109 0.906 1.00 61.12 84 ASP A CA 1
ATOM 645 C C . ASP A 1 84 ? 17.428 -2.317 0.176 1.00 61.12 84 ASP A C 1
ATOM 647 O O . ASP A 1 84 ? 18.603 -2.634 0.391 1.00 61.12 84 ASP A O 1
ATOM 651 N N . PRO A 1 85 ? 16.646 -3.043 -0.648 1.00 62.59 85 PRO A N 1
ATOM 652 C CA . PRO A 1 85 ? 17.203 -4.107 -1.462 1.00 62.59 85 PRO A CA 1
ATOM 653 C C . PRO A 1 85 ? 18.168 -3.485 -2.469 1.00 62.59 85 PRO A C 1
ATOM 655 O O . PRO A 1 85 ? 17.966 -2.346 -2.904 1.00 62.59 85 PRO A O 1
ATOM 658 N N . THR A 1 86 ? 19.195 -4.231 -2.881 1.00 73.94 86 THR A N 1
ATOM 659 C CA . THR A 1 86 ? 20.082 -3.748 -3.948 1.00 73.94 86 THR A CA 1
ATOM 660 C C . THR A 1 86 ? 19.256 -3.409 -5.200 1.00 73.94 86 THR A C 1
ATOM 662 O O . THR A 1 86 ? 18.168 -3.973 -5.385 1.00 73.94 86 THR A O 1
ATOM 665 N N . PRO A 1 87 ? 19.724 -2.512 -6.084 1.00 71.38 87 PRO A N 1
ATOM 666 C CA . PRO A 1 87 ? 19.003 -2.169 -7.312 1.00 71.38 87 PRO A CA 1
ATOM 667 C C . PRO A 1 87 ? 18.554 -3.401 -8.120 1.00 71.38 87 PRO A C 1
ATOM 669 O O . PRO A 1 87 ? 17.433 -3.449 -8.628 1.00 71.38 87 PRO A O 1
ATOM 672 N N . GLU A 1 88 ? 19.380 -4.448 -8.154 1.00 72.62 88 GLU A N 1
ATOM 673 C CA . GLU A 1 88 ? 19.096 -5.718 -8.829 1.00 72.62 88 GLU A CA 1
ATOM 674 C C . GLU A 1 88 ? 17.977 -6.501 -8.132 1.00 72.62 88 GLU A C 1
ATOM 676 O O . GLU A 1 88 ? 17.082 -7.042 -8.785 1.00 72.62 88 GLU A O 1
ATOM 681 N N . GLN A 1 89 ? 17.999 -6.555 -6.798 1.00 71.38 89 GLN A N 1
ATOM 682 C CA . GLN A 1 89 ? 16.944 -7.185 -6.007 1.00 71.38 89 GLN A CA 1
ATOM 683 C C . GLN A 1 89 ? 15.620 -6.431 -6.163 1.00 71.38 89 GLN A C 1
ATOM 685 O O . GLN A 1 89 ? 14.574 -7.061 -6.322 1.00 71.38 89 GLN A O 1
ATOM 690 N N . ARG A 1 90 ? 15.663 -5.094 -6.177 1.00 72.62 90 ARG A N 1
ATOM 691 C CA . ARG A 1 90 ? 14.495 -4.237 -6.401 1.00 72.62 90 ARG A CA 1
ATOM 692 C C . ARG A 1 90 ? 13.877 -4.512 -7.772 1.00 72.62 90 ARG A C 1
ATOM 694 O O . ARG A 1 90 ? 12.685 -4.797 -7.849 1.00 72.62 90 ARG A O 1
ATOM 701 N N . SER A 1 91 ? 14.690 -4.508 -8.829 1.00 74.06 91 SER A N 1
ATOM 702 C CA . SER A 1 91 ? 14.241 -4.792 -10.197 1.00 74.06 91 SER A CA 1
ATOM 703 C C . SER A 1 91 ? 13.637 -6.196 -10.326 1.00 74.06 91 SER A C 1
ATOM 705 O O . SER A 1 91 ? 12.563 -6.359 -10.903 1.00 74.06 91 SER A O 1
ATOM 707 N N . ARG A 1 92 ? 14.256 -7.209 -9.701 1.00 75.81 92 ARG A N 1
ATOM 708 C CA . ARG A 1 92 ? 13.736 -8.584 -9.701 1.00 75.81 92 ARG A CA 1
ATOM 709 C C . ARG A 1 92 ? 12.391 -8.706 -8.980 1.00 75.81 92 ARG A C 1
ATOM 711 O O . ARG A 1 92 ? 11.492 -9.352 -9.511 1.00 75.81 92 ARG A O 1
ATOM 718 N N . ILE A 1 93 ? 12.250 -8.099 -7.798 1.00 74.25 93 ILE A N 1
ATOM 719 C CA . ILE A 1 93 ? 10.988 -8.106 -7.039 1.00 74.25 93 ILE A CA 1
ATOM 720 C C . ILE A 1 93 ? 9.887 -7.431 -7.858 1.00 74.25 93 ILE A C 1
ATOM 722 O O . ILE A 1 93 ? 8.794 -7.982 -7.965 1.00 74.25 93 ILE A O 1
ATOM 726 N N . ILE A 1 94 ? 10.187 -6.279 -8.468 1.00 77.69 94 ILE A N 1
ATOM 727 C CA . ILE A 1 94 ? 9.252 -5.545 -9.328 1.00 77.69 94 ILE A CA 1
ATOM 728 C C . ILE A 1 94 ? 8.810 -6.413 -10.510 1.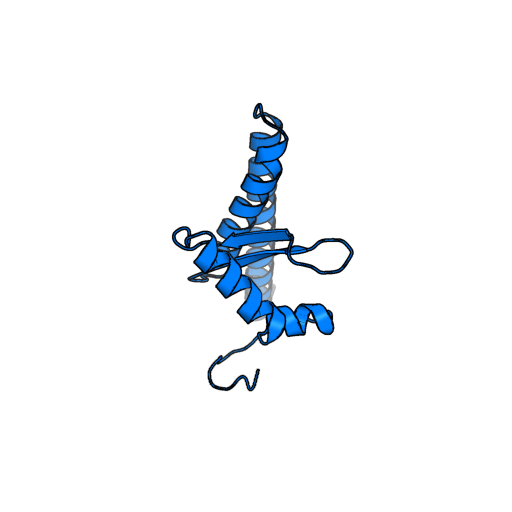00 77.69 94 ILE A C 1
ATOM 730 O O . ILE A 1 94 ? 7.612 -6.600 -10.700 1.00 77.69 94 ILE A O 1
ATOM 734 N N . GLY A 1 95 ? 9.744 -6.992 -11.268 1.00 77.56 95 GLY A N 1
ATOM 735 C CA . GLY A 1 95 ? 9.393 -7.839 -12.412 1.00 77.56 95 GLY A CA 1
ATOM 736 C C . GLY A 1 95 ? 8.492 -9.009 -12.009 1.00 77.56 95 GLY A C 1
ATOM 737 O O . GLY A 1 95 ? 7.422 -9.204 -12.576 1.00 77.56 95 GLY A O 1
ATOM 738 N N . GLN A 1 96 ? 8.850 -9.730 -10.944 1.00 78.25 96 GLN A N 1
ATOM 739 C CA . GLN A 1 96 ? 8.085 -10.897 -10.492 1.00 78.25 96 GLN A CA 1
ATOM 740 C C . GLN A 1 96 ? 6.635 -10.561 -10.103 1.00 78.25 96 GLN A C 1
ATOM 742 O O . GLN A 1 96 ? 5.709 -11.263 -10.518 1.00 78.25 96 GLN A O 1
ATOM 747 N N . VAL A 1 97 ? 6.413 -9.489 -9.331 1.00 81.31 97 VAL A N 1
ATOM 748 C CA . VAL A 1 97 ? 5.059 -9.147 -8.854 1.00 81.31 97 VAL A CA 1
ATOM 749 C C . VAL A 1 97 ? 4.166 -8.549 -9.943 1.00 81.31 97 VAL A C 1
ATOM 751 O O . VAL A 1 97 ? 2.945 -8.672 -9.842 1.00 81.31 97 VAL A O 1
ATOM 754 N N . PHE A 1 98 ? 4.744 -7.925 -10.974 1.00 83.56 98 PHE A N 1
ATOM 755 C CA . PHE A 1 98 ? 3.993 -7.331 -12.087 1.00 83.56 98 PHE A CA 1
ATOM 756 C C . PHE A 1 98 ? 3.766 -8.280 -13.267 1.00 83.56 98 PHE A C 1
ATOM 758 O O . PHE A 1 98 ? 2.789 -8.089 -13.996 1.00 83.56 98 PHE A O 1
ATOM 765 N N . ASP A 1 99 ? 4.609 -9.299 -13.437 1.00 82.06 99 ASP A N 1
ATOM 766 C CA . ASP A 1 99 ? 4.454 -10.281 -14.513 1.00 82.06 99 ASP A CA 1
ATOM 767 C C . ASP A 1 99 ? 3.464 -11.388 -14.148 1.00 82.06 99 ASP A C 1
ATOM 769 O O . ASP A 1 99 ? 2.658 -11.794 -14.985 1.00 82.06 99 ASP A O 1
ATOM 773 N N . LYS A 1 100 ? 3.526 -11.890 -12.907 1.00 80.81 100 LYS A N 1
ATOM 774 C CA . LYS A 1 100 ? 2.724 -13.048 -12.467 1.00 80.81 100 LYS A CA 1
ATOM 775 C C . LYS A 1 100 ? 1.965 -12.834 -11.162 1.00 80.81 100 LYS A C 1
ATOM 777 O O . LYS A 1 100 ? 0.989 -13.521 -10.912 1.00 80.81 100 LYS A O 1
ATOM 782 N N . GLY A 1 101 ? 2.374 -11.862 -10.352 1.00 87.56 101 GLY A N 1
ATOM 783 C CA . GLY A 1 101 ? 1.778 -11.642 -9.039 1.00 87.56 101 GLY A CA 1
ATOM 784 C C . GLY A 1 101 ? 0.495 -10.806 -9.033 1.00 87.56 101 GLY A C 1
ATOM 785 O O . GLY A 1 101 ? 0.001 -10.297 -10.045 1.00 87.56 101 GLY A O 1
ATOM 786 N N . LEU A 1 102 ? -0.005 -10.590 -7.814 1.00 90.44 102 LEU A N 1
ATOM 787 C CA . LEU A 1 102 ? -1.207 -9.803 -7.542 1.00 90.44 102 LEU A CA 1
ATOM 788 C C . LEU A 1 102 ? -1.139 -8.376 -8.112 1.00 90.44 102 LEU A C 1
ATOM 790 O O . LEU A 1 102 ? -2.143 -7.882 -8.616 1.00 90.44 102 LEU A O 1
ATOM 794 N N . ALA A 1 103 ? 0.024 -7.715 -8.071 1.00 89.38 103 ALA A N 1
ATOM 795 C CA . ALA A 1 103 ? 0.177 -6.354 -8.594 1.00 89.38 103 ALA A CA 1
ATOM 796 C C . ALA A 1 103 ? -0.048 -6.297 -10.116 1.00 89.38 103 ALA A C 1
ATOM 798 O O . ALA A 1 103 ? -0.741 -5.403 -10.607 1.00 89.38 103 ALA A O 1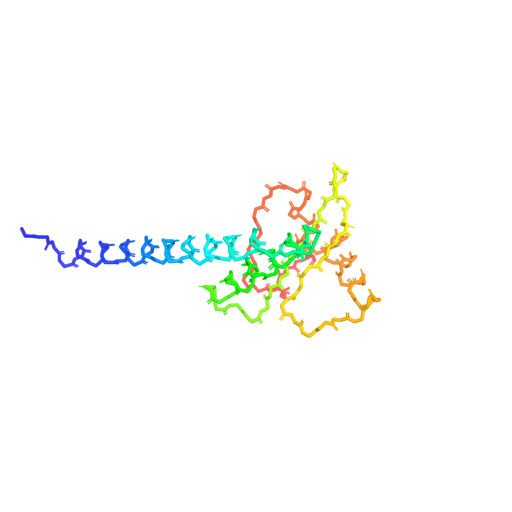
ATOM 799 N N . GLY A 1 104 ? 0.460 -7.292 -10.850 1.00 90.06 104 GLY A N 1
ATOM 800 C CA . GLY A 1 104 ? 0.194 -7.467 -12.277 1.00 90.06 104 GLY A CA 1
ATOM 801 C C . GLY A 1 104 ? -1.290 -7.671 -12.571 1.00 90.06 104 GLY A C 1
ATOM 802 O O . GLY A 1 104 ? -1.849 -7.001 -13.442 1.00 90.06 104 GLY A O 1
ATOM 803 N N . TRP A 1 105 ? -1.954 -8.527 -11.790 1.00 91.94 105 TRP A N 1
ATOM 804 C CA . TRP A 1 105 ? -3.394 -8.763 -11.914 1.00 91.94 105 TRP A CA 1
ATOM 805 C C . TRP A 1 105 ? -4.219 -7.498 -11.633 1.00 91.94 105 TRP A C 1
ATOM 807 O O . TRP A 1 105 ? -5.124 -7.177 -12.405 1.00 91.94 105 TRP A O 1
ATOM 817 N N . VAL A 1 106 ? -3.892 -6.748 -10.572 1.00 92.19 106 VAL A N 1
ATOM 818 C CA . VAL A 1 106 ? -4.555 -5.477 -10.223 1.00 92.19 106 VAL A CA 1
ATOM 819 C C . VAL A 1 106 ? -4.398 -4.467 -11.358 1.00 92.19 106 VAL A C 1
ATOM 821 O O . VAL A 1 106 ? -5.386 -3.847 -11.752 1.00 92.19 106 VAL A O 1
ATOM 824 N N . ARG A 1 107 ? -3.192 -4.348 -11.931 1.00 87.94 107 ARG A N 1
ATOM 825 C CA . ARG A 1 107 ? -2.927 -3.480 -13.089 1.00 87.94 107 ARG A CA 1
ATOM 826 C C . ARG A 1 107 ? -3.796 -3.855 -14.289 1.00 87.94 107 ARG A C 1
ATOM 828 O O . ARG A 1 107 ? -4.347 -2.972 -14.924 1.00 87.94 107 ARG A O 1
ATOM 835 N N . GLN A 1 108 ? -3.934 -5.144 -14.597 1.00 89.62 108 GLN A N 1
ATOM 836 C CA . GLN A 1 108 ? -4.716 -5.602 -15.753 1.00 89.62 108 GLN A CA 1
ATOM 837 C C . GLN A 1 108 ? -6.231 -5.454 -15.555 1.00 89.62 108 GLN A C 1
ATOM 839 O O . GLN A 1 108 ? -6.955 -5.184 -16.508 1.00 89.62 108 GLN A O 1
ATOM 844 N N . ASN A 1 109 ? -6.720 -5.657 -14.329 1.00 92.00 109 ASN A N 1
ATOM 845 C CA . ASN A 1 109 ? -8.154 -5.746 -14.046 1.00 92.00 109 ASN A CA 1
ATOM 846 C C . ASN A 1 109 ? -8.748 -4.461 -13.455 1.00 92.00 109 ASN A C 1
ATOM 848 O O . ASN A 1 109 ? -9.970 -4.362 -13.358 1.00 92.00 109 ASN A O 1
ATOM 852 N N . HIS A 1 110 ? -7.909 -3.509 -13.029 1.00 89.56 110 HIS A N 1
ATOM 853 C CA . HIS A 1 110 ? -8.295 -2.277 -12.328 1.00 89.56 110 HIS A CA 1
ATOM 854 C C . HIS A 1 110 ? -9.212 -2.527 -11.118 1.00 89.56 110 HIS A C 1
ATOM 856 O O . HIS A 1 110 ? -10.178 -1.803 -10.874 1.00 89.56 110 HIS A O 1
ATOM 862 N N . LYS A 1 111 ? -8.917 -3.585 -10.356 1.00 92.31 111 LYS A N 1
ATOM 863 C CA . LYS A 1 111 ? -9.689 -4.012 -9.181 1.00 92.31 111 LYS A CA 1
ATOM 864 C C . LYS A 1 111 ? -8.786 -4.166 -7.969 1.00 92.31 111 LYS A C 1
ATOM 866 O O . LYS A 1 111 ? -7.647 -4.600 -8.103 1.00 92.31 111 LYS A O 1
ATOM 871 N N . MET A 1 112 ? -9.319 -3.866 -6.784 1.00 92.12 112 MET A N 1
ATOM 872 C CA . MET A 1 112 ? -8.643 -4.161 -5.520 1.00 92.12 112 MET A CA 1
ATOM 873 C C . MET A 1 112 ? -8.480 -5.678 -5.358 1.00 92.12 112 MET A C 1
ATOM 875 O O . MET A 1 112 ? -9.432 -6.430 -5.566 1.00 92.12 112 MET A O 1
ATOM 879 N N . GLY A 1 113 ? -7.282 -6.113 -4.972 1.00 91.25 113 GLY A N 1
ATOM 880 C CA . GLY A 1 113 ? -6.998 -7.493 -4.594 1.00 91.25 113 GLY A CA 1
ATOM 881 C C . GLY A 1 113 ? -6.780 -7.611 -3.088 1.00 91.25 113 GLY A C 1
ATOM 882 O O . GLY A 1 113 ? -5.959 -6.883 -2.538 1.00 91.25 113 GLY A O 1
ATOM 883 N N . LEU A 1 114 ? -7.491 -8.532 -2.436 1.00 92.75 114 LEU A N 1
ATOM 884 C CA . LEU A 1 114 ? -7.282 -8.898 -1.035 1.00 92.75 114 LEU A CA 1
ATOM 885 C C . LEU A 1 114 ? -7.180 -10.417 -0.945 1.00 92.75 114 LEU A C 1
ATOM 887 O O . LEU A 1 114 ? -8.111 -11.119 -1.333 1.00 92.75 114 LEU A O 1
ATOM 891 N N . ILE A 1 115 ? -6.053 -10.904 -0.438 1.00 92.44 115 ILE A N 1
ATOM 892 C CA . ILE A 1 115 ? -5.742 -12.329 -0.356 1.00 92.44 115 ILE A CA 1
ATOM 893 C C . ILE A 1 115 ? -5.468 -12.667 1.097 1.00 92.44 115 ILE A C 1
ATOM 895 O O . ILE A 1 115 ? -4.567 -12.101 1.708 1.00 92.44 115 ILE A O 1
ATOM 899 N N . LEU A 1 116 ? -6.295 -13.553 1.652 1.00 92.25 116 LEU A N 1
ATOM 900 C CA . LEU A 1 116 ? -6.229 -13.936 3.063 1.00 92.25 116 LEU A CA 1
ATOM 901 C C . LEU A 1 116 ? -5.086 -14.919 3.339 1.00 92.25 116 LEU A C 1
ATOM 903 O O . LEU A 1 116 ? -4.500 -14.887 4.415 1.00 92.25 116 LEU A O 1
ATOM 907 N N . ASP A 1 117 ? -4.769 -15.778 2.369 1.00 92.94 117 ASP A N 1
ATOM 908 C CA . ASP A 1 117 ? -3.663 -16.731 2.441 1.00 92.94 117 ASP A CA 1
ATOM 909 C C . ASP A 1 117 ? -3.011 -16.857 1.065 1.00 92.94 117 ASP A C 1
ATOM 911 O O . ASP A 1 117 ? -3.614 -17.375 0.125 1.00 92.94 117 ASP A O 1
ATOM 915 N N . THR A 1 118 ? -1.774 -16.380 0.947 1.00 90.12 118 THR A N 1
ATOM 916 C CA . THR A 1 118 ? -1.025 -16.391 -0.314 1.00 90.12 118 THR A CA 1
ATOM 917 C C . THR A 1 118 ? -0.650 -17.795 -0.781 1.00 90.12 118 THR A C 1
ATOM 919 O O . THR A 1 118 ? -0.287 -17.957 -1.938 1.00 90.12 118 THR A O 1
ATOM 922 N N . ARG A 1 119 ? -0.741 -18.821 0.077 1.00 90.81 119 ARG A N 1
ATOM 923 C CA . ARG A 1 119 ? -0.485 -20.224 -0.307 1.00 90.81 119 ARG A CA 1
ATOM 924 C C . ARG A 1 119 ? -1.619 -20.834 -1.126 1.00 90.81 119 ARG A C 1
ATOM 926 O O . ARG A 1 119 ? -1.399 -21.834 -1.796 1.00 90.81 119 ARG A O 1
ATOM 933 N N . ASN A 1 120 ? -2.808 -20.243 -1.032 1.00 90.44 120 ASN A N 1
ATOM 934 C CA . ASN A 1 120 ? -4.004 -20.667 -1.757 1.00 90.44 120 ASN A CA 1
ATOM 935 C C . ASN A 1 120 ? -4.315 -19.725 -2.931 1.00 90.44 120 ASN A C 1
ATOM 937 O O . ASN A 1 120 ? -5.412 -19.776 -3.480 1.00 90.44 120 ASN A O 1
ATOM 941 N N . ASP A 1 121 ? -3.397 -18.812 -3.258 1.00 87.69 121 ASP A N 1
ATOM 942 C CA . ASP A 1 121 ? -3.505 -17.972 -4.443 1.00 87.69 121 ASP A CA 1
ATOM 943 C C . ASP A 1 121 ? -2.816 -18.690 -5.605 1.00 87.69 121 ASP A C 1
ATOM 945 O O . ASP A 1 121 ? -1.611 -18.925 -5.564 1.00 87.69 121 ASP A O 1
ATOM 949 N N . ASP A 1 122 ? -3.591 -19.059 -6.625 1.00 81.44 122 ASP A N 1
ATOM 950 C CA . ASP A 1 122 ? -3.103 -19.796 -7.800 1.00 81.44 122 ASP A CA 1
ATOM 951 C C . ASP A 1 122 ? -2.237 -18.935 -8.745 1.00 81.44 122 ASP A C 1
ATOM 953 O O . ASP A 1 122 ? -1.781 -19.423 -9.784 1.00 81.44 122 ASP A O 1
ATOM 957 N N . ARG A 1 123 ? -2.056 -17.645 -8.429 1.00 77.88 123 ARG A N 1
ATOM 958 C CA . ARG A 1 123 ? -1.289 -16.673 -9.223 1.00 77.88 123 ARG A CA 1
ATOM 959 C C . ARG A 1 123 ? 0.149 -16.524 -8.735 1.00 77.88 123 ARG A C 1
ATOM 961 O O . ARG A 1 123 ? 0.352 -16.294 -7.522 1.00 77.88 123 ARG A O 1
#

pLDDT: mean 83.33, std 9.04, range [57.84, 95.31]

Sequence (123 aa):
MKSSGELKHEITRLKSEKAALQVQSRLLENFVNFARSPGKEQVLTRLLQKTLEISAELTDADKGSLFLLDSNGAVTDGILTRVDPTPEQRSRIIGQVFDKGLAGWVRQNHKMGLILDTRNDDR

Radius of gyration: 18.72 Å; chains: 1; bounding box: 52×45×46 Å